Protein AF-A0A9D0GBF5-F1 (afdb_monomer)

pLDDT: mean 79.37, std 15.06, range [44.25, 96.69]

Solvent-accessible surface 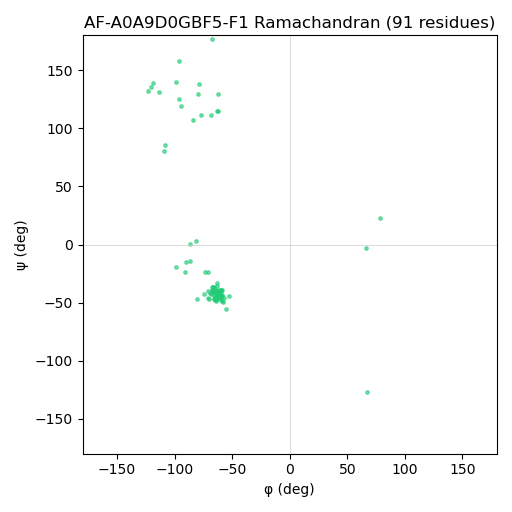area (backbone atoms only — not comparable to full-atom values): 5456 Å² total; per-residue (Å²): 136,83,81,85,57,61,66,59,51,53,52,49,52,51,51,52,52,51,51,51,49,57,48,48,51,59,48,48,55,52,49,50,49,51,49,31,31,69,72,59,76,34,73,64,62,14,48,52,54,48,46,61,73,43,42,67,56,52,53,52,53,51,52,50,49,52,51,50,22,63,74,74,72,50,81,74,72,89,82,34,88,59,75,44,75,62,81,99,43,82,46,71,98

Structure (mmCIF, N/CA/C/O backbone):
data_AF-A0A9D0GBF5-F1
#
_entry.id   AF-A0A9D0GBF5-F1
#
loop_
_atom_site.group_PDB
_atom_site.id
_atom_site.type_symbol
_atom_site.label_atom_id
_atom_site.label_alt_id
_atom_site.label_comp_id
_atom_site.label_asym_id
_atom_site.label_entity_id
_atom_site.label_seq_id
_atom_site.pdbx_PDB_ins_code
_atom_site.Cartn_x
_atom_site.Cartn_y
_atom_site.Cartn_z
_atom_site.occupancy
_atom_site.B_iso_or_equiv
_atom_site.auth_seq_id
_atom_site.auth_comp_id
_atom_site.auth_asym_id
_atom_site.auth_atom_id
_atom_site.pdbx_PDB_model_num
ATOM 1 N N . MET A 1 1 ? 22.212 16.843 -34.923 1.00 45.19 1 MET A N 1
ATOM 2 C CA . MET A 1 1 ? 22.866 17.202 -33.648 1.00 45.19 1 MET A CA 1
ATOM 3 C C . MET A 1 1 ? 22.069 16.532 -32.539 1.00 45.19 1 MET A C 1
ATOM 5 O O . MET A 1 1 ? 20.938 16.924 -32.295 1.00 45.19 1 MET A O 1
ATOM 9 N N . MET A 1 2 ? 22.569 15.403 -32.035 1.00 51.84 2 MET A N 1
ATOM 10 C CA . MET A 1 2 ? 21.847 14.505 -31.125 1.00 51.84 2 MET A CA 1
ATOM 11 C C . MET A 1 2 ? 21.909 15.072 -29.704 1.00 51.84 2 MET A C 1
ATOM 13 O O . MET A 1 2 ? 23.006 15.403 -29.267 1.00 51.84 2 MET A O 1
ATOM 17 N N . LEU A 1 3 ? 20.777 15.197 -29.001 1.00 55.88 3 LEU A N 1
ATOM 18 C CA . LEU A 1 3 ? 20.757 15.449 -27.555 1.00 55.88 3 LEU A CA 1
ATOM 19 C C . LEU A 1 3 ? 20.901 14.100 -26.826 1.00 55.88 3 LEU A C 1
ATOM 21 O O . LEU A 1 3 ? 19.938 13.338 -26.811 1.00 55.88 3 LEU A O 1
ATOM 25 N N . PRO A 1 4 ? 22.053 13.776 -26.208 1.00 59.19 4 PRO A N 1
ATOM 26 C CA . PRO A 1 4 ? 22.249 12.521 -25.480 1.00 59.19 4 PRO A CA 1
ATOM 27 C C . PRO A 1 4 ? 21.776 12.609 -24.014 1.00 59.19 4 PRO A C 1
ATOM 29 O O . PRO A 1 4 ? 21.913 11.650 -23.262 1.00 59.19 4 PRO A O 1
ATOM 32 N N . THR A 1 5 ? 21.250 13.759 -23.577 1.00 67.81 5 THR A N 1
ATOM 33 C CA . THR A 1 5 ? 21.001 14.087 -22.160 1.00 67.81 5 THR A CA 1
ATOM 34 C C . THR A 1 5 ? 19.559 13.874 -21.699 1.00 67.81 5 THR A C 1
ATOM 36 O O . THR A 1 5 ? 19.316 13.727 -20.502 1.00 67.81 5 THR A O 1
ATOM 39 N N . THR A 1 6 ? 18.596 13.810 -22.618 1.00 71.81 6 THR A N 1
ATOM 40 C CA . THR A 1 6 ? 17.165 13.669 -22.296 1.00 71.81 6 THR A CA 1
ATOM 41 C C . THR A 1 6 ? 16.845 12.340 -21.619 1.00 71.81 6 THR A C 1
ATOM 43 O O . THR A 1 6 ? 16.077 12.316 -20.665 1.00 71.81 6 THR A O 1
ATOM 46 N N . HIS A 1 7 ? 17.479 11.239 -22.031 1.00 78.69 7 HIS A N 1
ATOM 47 C CA . HIS A 1 7 ? 17.244 9.930 -21.410 1.00 78.69 7 HIS A CA 1
ATOM 48 C C . HIS A 1 7 ? 17.710 9.868 -19.947 1.00 78.69 7 HIS A C 1
ATOM 50 O O . HIS A 1 7 ? 17.044 9.247 -19.122 1.00 78.69 7 HIS A O 1
ATOM 56 N N . GLY A 1 8 ? 18.820 10.538 -19.613 1.00 84.50 8 GLY A N 1
ATOM 57 C CA . GLY A 1 8 ? 19.321 10.609 -18.237 1.00 84.50 8 GLY A CA 1
ATOM 58 C C . GLY A 1 8 ? 18.392 11.407 -17.323 1.00 84.50 8 GLY A C 1
ATOM 59 O O . GLY A 1 8 ? 18.131 10.989 -16.199 1.00 84.50 8 GLY A O 1
ATOM 60 N N . LEU A 1 9 ? 17.836 12.510 -17.829 1.00 87.38 9 LEU A N 1
ATOM 61 C CA . LEU A 1 9 ? 16.862 13.326 -17.101 1.00 87.38 9 LEU A CA 1
ATOM 62 C C . LEU A 1 9 ? 15.565 12.555 -16.832 1.00 87.38 9 LEU A C 1
ATOM 64 O O . LEU A 1 9 ? 15.141 12.489 -15.684 1.00 87.38 9 LEU A O 1
ATOM 68 N N . LEU A 1 10 ? 15.010 11.879 -17.845 1.00 90.69 10 LEU A N 1
ATOM 69 C CA . LEU A 1 10 ? 13.807 11.051 -17.684 1.00 90.69 10 LEU A CA 1
ATOM 70 C C . LEU A 1 10 ? 14.011 9.927 -16.658 1.00 90.69 10 LEU A C 1
ATOM 72 O O . LEU A 1 10 ? 13.119 9.632 -15.866 1.00 90.69 10 LEU A O 1
ATOM 76 N N . ALA A 1 11 ? 15.191 9.298 -16.649 1.00 91.62 11 ALA A N 1
ATOM 77 C CA . ALA A 1 11 ? 15.514 8.260 -15.675 1.00 91.62 11 ALA A CA 1
ATOM 78 C C . ALA A 1 11 ? 15.604 8.815 -14.244 1.00 91.62 11 ALA A C 1
ATOM 80 O O . ALA A 1 11 ? 15.132 8.171 -13.307 1.00 91.62 11 ALA A O 1
ATOM 81 N N . ILE A 1 12 ? 16.178 10.010 -14.070 1.00 93.94 12 ILE A N 1
ATOM 82 C CA . ILE A 1 12 ? 16.249 10.691 -12.770 1.00 93.94 12 ILE A CA 1
ATOM 83 C C . ILE A 1 12 ? 14.847 11.083 -12.296 1.00 93.94 12 ILE A C 1
ATOM 85 O O . ILE A 1 12 ? 14.507 10.816 -11.146 1.00 93.94 12 ILE A O 1
ATOM 89 N N . GLU A 1 13 ? 14.021 11.660 -13.167 1.00 92.69 13 GLU A N 1
ATOM 90 C CA . GLU A 1 13 ? 12.629 12.007 -12.858 1.00 92.69 13 GLU A CA 1
ATOM 91 C C . GLU A 1 13 ? 11.841 10.770 -12.422 1.00 92.69 13 GLU A C 1
ATOM 93 O O . GLU A 1 13 ? 11.244 10.769 -11.344 1.00 92.69 13 GLU A O 1
ATOM 98 N N . LEU A 1 14 ? 11.926 9.682 -13.194 1.00 93.44 14 LEU A N 1
ATOM 99 C CA . LEU A 1 14 ? 11.304 8.404 -12.856 1.00 93.44 14 LEU A CA 1
ATOM 100 C C . LEU A 1 14 ? 11.783 7.883 -11.494 1.00 93.44 14 LEU A C 1
ATOM 102 O O . LEU A 1 14 ? 10.966 7.462 -10.674 1.00 93.44 14 LEU A O 1
ATOM 106 N N . ALA A 1 15 ? 13.092 7.925 -11.231 1.00 95.31 15 ALA A N 1
ATOM 107 C CA . ALA A 1 15 ? 13.665 7.477 -9.965 1.00 95.31 15 ALA A CA 1
ATOM 108 C C . ALA A 1 15 ? 13.179 8.326 -8.780 1.00 95.31 15 ALA A C 1
ATOM 110 O O . ALA A 1 15 ? 12.850 7.773 -7.729 1.00 95.31 15 ALA A O 1
ATOM 111 N N . ILE A 1 16 ? 13.081 9.647 -8.950 1.00 96.69 16 ILE A N 1
ATOM 112 C CA . ILE A 1 16 ? 12.543 10.560 -7.935 1.00 96.69 16 ILE A CA 1
ATOM 113 C C . ILE A 1 16 ? 11.067 10.252 -7.680 1.00 96.69 16 ILE A C 1
ATOM 115 O O . ILE A 1 16 ? 10.667 10.127 -6.522 1.00 96.69 16 ILE A O 1
ATOM 119 N N . THR A 1 17 ? 10.259 10.079 -8.730 1.00 95.56 17 THR A N 1
ATOM 120 C CA . THR A 1 17 ? 8.840 9.731 -8.582 1.00 95.56 17 THR A CA 1
ATOM 121 C C . THR A 1 17 ? 8.666 8.392 -7.865 1.00 95.56 17 THR A C 1
ATOM 123 O O . THR A 1 17 ? 7.879 8.309 -6.925 1.00 95.56 17 THR A O 1
ATOM 126 N N . LEU A 1 18 ? 9.438 7.363 -8.233 1.00 92.56 18 LEU A N 1
ATOM 127 C CA . LEU A 1 18 ? 9.439 6.064 -7.550 1.00 92.56 18 LEU A CA 1
ATOM 128 C C . LEU A 1 18 ? 9.843 6.194 -6.078 1.00 92.56 18 LEU A C 1
ATOM 130 O O . LEU A 1 18 ? 9.188 5.619 -5.211 1.00 92.56 18 LEU A O 1
ATOM 134 N N . ALA A 1 19 ? 10.890 6.961 -5.774 1.00 94.69 19 ALA A N 1
ATOM 135 C CA . ALA A 1 19 ? 11.343 7.172 -4.403 1.00 94.69 19 ALA A CA 1
ATOM 136 C C . ALA A 1 19 ? 10.280 7.883 -3.550 1.00 94.69 19 ALA A C 1
ATOM 138 O O . ALA A 1 19 ? 10.009 7.456 -2.425 1.00 94.69 19 ALA A O 1
ATOM 139 N N . LEU A 1 20 ? 9.647 8.927 -4.095 1.00 95.31 20 LEU A N 1
ATOM 140 C CA . LEU A 1 20 ? 8.545 9.633 -3.442 1.00 95.31 20 LEU A CA 1
ATOM 141 C C . LEU A 1 20 ? 7.348 8.712 -3.219 1.00 95.31 20 LEU A C 1
ATOM 143 O O . LEU A 1 20 ? 6.778 8.723 -2.131 1.00 95.31 20 LEU A O 1
ATOM 147 N N . LEU A 1 21 ? 7.010 7.879 -4.204 1.00 90.94 21 LEU A N 1
ATOM 148 C CA . LEU A 1 21 ? 5.914 6.923 -4.095 1.00 90.94 21 LEU A CA 1
ATOM 149 C C . LEU A 1 21 ? 6.191 5.880 -3.004 1.00 90.94 21 LEU A C 1
ATOM 151 O O . LEU A 1 21 ? 5.342 5.657 -2.147 1.00 90.94 21 LEU A O 1
ATOM 155 N N . LEU A 1 22 ? 7.400 5.308 -2.964 1.00 89.44 22 LEU A N 1
ATOM 156 C CA . LEU A 1 22 ? 7.814 4.355 -1.925 1.00 89.44 22 LEU A CA 1
ATOM 157 C C . LEU A 1 22 ? 7.829 4.981 -0.527 1.00 89.44 22 LEU A C 1
ATOM 159 O O . LEU A 1 22 ? 7.541 4.314 0.471 1.00 89.44 22 LEU A O 1
ATOM 163 N N . TRP A 1 23 ? 8.211 6.252 -0.430 1.00 93.44 23 TRP A N 1
ATOM 164 C CA . TRP A 1 23 ? 8.175 6.974 0.833 1.00 93.44 23 TRP A CA 1
ATOM 165 C C . TRP A 1 23 ? 6.738 7.252 1.279 1.00 93.44 23 TRP A C 1
ATOM 167 O O . TRP A 1 23 ? 6.410 6.972 2.435 1.00 93.44 23 TRP A O 1
ATOM 177 N N . ALA A 1 24 ? 5.889 7.740 0.372 1.00 89.50 24 ALA A N 1
ATOM 178 C CA . ALA A 1 24 ? 4.482 8.026 0.626 1.00 89.50 24 ALA A CA 1
ATOM 179 C C . ALA A 1 24 ? 3.720 6.764 1.041 1.00 89.50 24 ALA A C 1
ATOM 181 O O . ALA A 1 24 ? 3.009 6.793 2.040 1.00 89.50 24 ALA A O 1
ATOM 182 N N . ASP A 1 25 ? 3.947 5.648 0.353 1.00 85.38 25 ASP A N 1
ATOM 183 C CA . ASP A 1 25 ? 3.395 4.333 0.677 1.00 85.3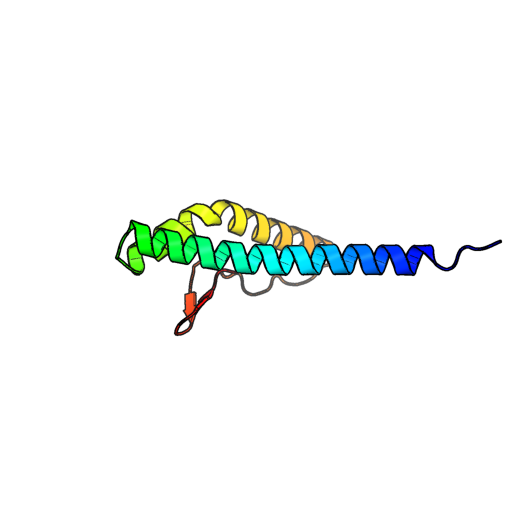8 25 ASP A CA 1
ATOM 184 C C . ASP A 1 25 ? 3.732 3.924 2.123 1.00 85.38 25 ASP A C 1
ATOM 186 O O . ASP A 1 25 ? 2.855 3.753 2.977 1.00 85.38 25 ASP A O 1
ATOM 190 N N . ARG A 1 26 ? 5.025 3.913 2.470 1.00 87.19 26 ARG A N 1
ATOM 191 C CA . ARG A 1 26 ? 5.490 3.584 3.831 1.00 87.19 26 ARG A CA 1
ATOM 192 C C . ARG A 1 26 ? 5.005 4.570 4.888 1.00 87.19 26 ARG A C 1
ATOM 194 O O . ARG A 1 26 ? 4.867 4.205 6.060 1.00 87.19 26 ARG A O 1
ATOM 201 N N . TRP A 1 27 ? 4.861 5.842 4.537 1.00 91.38 27 TRP A N 1
ATOM 202 C CA . TRP A 1 27 ? 4.356 6.869 5.441 1.00 91.38 27 TRP A CA 1
ATOM 203 C C . TRP A 1 27 ? 2.862 6.671 5.708 1.00 91.38 27 TRP A C 1
ATOM 205 O O . TRP A 1 27 ? 2.467 6.653 6.877 1.00 91.38 27 TRP A O 1
ATOM 215 N N . LEU A 1 28 ? 2.080 6.430 4.653 1.00 86.56 28 LEU A N 1
ATOM 216 C CA . LEU A 1 28 ? 0.637 6.228 4.692 1.00 86.56 28 LEU A CA 1
ATOM 217 C C . LEU A 1 28 ? 0.277 4.967 5.477 1.00 86.56 28 LEU A C 1
ATOM 219 O O . LEU A 1 28 ? -0.533 5.042 6.396 1.00 86.56 28 LEU A O 1
ATOM 223 N N . HIS A 1 29 ? 0.925 3.834 5.198 1.00 84.81 29 HIS A N 1
ATOM 224 C CA . HIS A 1 29 ? 0.660 2.585 5.917 1.00 84.81 29 HIS A CA 1
ATOM 225 C C . HIS A 1 29 ? 0.920 2.710 7.422 1.00 84.81 29 HIS A C 1
ATOM 227 O O . HIS A 1 29 ? 0.100 2.276 8.231 1.00 84.81 29 HIS A O 1
ATOM 233 N N . ARG A 1 30 ? 2.026 3.360 7.816 1.00 84.81 30 ARG A N 1
ATOM 234 C CA . ARG A 1 30 ? 2.346 3.581 9.236 1.00 84.81 30 ARG A CA 1
ATOM 235 C C . ARG A 1 30 ? 1.359 4.525 9.913 1.00 84.81 30 ARG A C 1
ATOM 237 O O . ARG A 1 30 ? 0.943 4.244 11.032 1.00 84.81 30 ARG A O 1
ATOM 244 N N . HIS A 1 31 ? 0.981 5.619 9.250 1.00 87.94 31 HIS A N 1
ATOM 245 C CA . HIS A 1 31 ? 0.025 6.570 9.817 1.00 87.94 31 HIS A CA 1
ATOM 246 C C . HIS A 1 31 ? -1.377 5.985 9.904 1.00 87.94 31 HIS A C 1
ATOM 248 O O . HIS A 1 31 ? -2.017 6.151 10.932 1.00 87.94 31 HIS A O 1
ATOM 254 N N . LEU A 1 32 ? -1.836 5.255 8.886 1.00 86.25 32 LEU A N 1
ATOM 255 C CA . LEU A 1 32 ?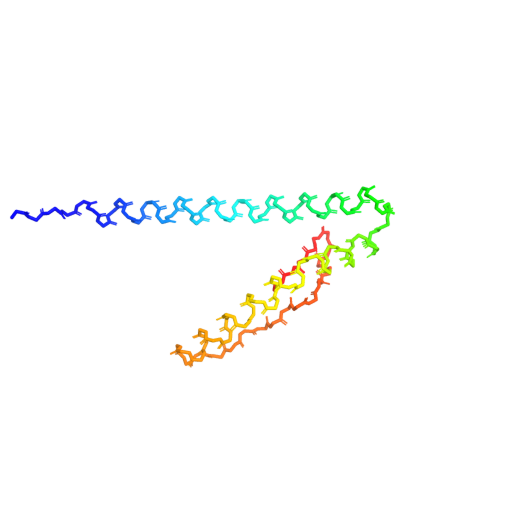 -3.134 4.589 8.926 1.00 86.25 32 LEU A CA 1
ATOM 256 C C . LEU A 1 32 ? -3.181 3.535 10.030 1.00 86.25 32 LEU A C 1
ATOM 258 O O . LEU A 1 32 ? -4.121 3.54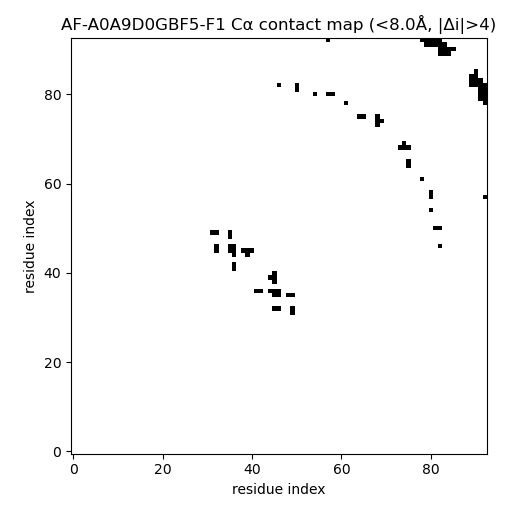0 10.812 1.00 86.25 32 LEU A O 1
ATOM 262 N N . GLN A 1 33 ? -2.163 2.681 10.165 1.00 85.31 33 GLN A N 1
ATOM 263 C CA . GLN A 1 33 ? -2.119 1.702 11.259 1.00 85.31 33 GLN A CA 1
ATOM 264 C C . GLN A 1 33 ? -2.087 2.377 12.635 1.00 85.31 33 GLN A C 1
ATOM 266 O O . GLN A 1 33 ? -2.815 1.961 13.532 1.00 85.31 33 GLN A O 1
ATOM 271 N N . GLY A 1 34 ? -1.287 3.437 12.795 1.00 86.06 34 GLY A N 1
ATOM 272 C CA . GLY A 1 34 ? -1.223 4.206 14.039 1.00 86.06 34 GLY A CA 1
ATOM 273 C C . GLY A 1 34 ? -2.536 4.918 14.369 1.00 86.06 34 GLY A C 1
ATOM 274 O O . GLY A 1 34 ? -2.964 4.902 15.519 1.00 86.06 34 GLY A O 1
ATOM 275 N N . LEU A 1 35 ? 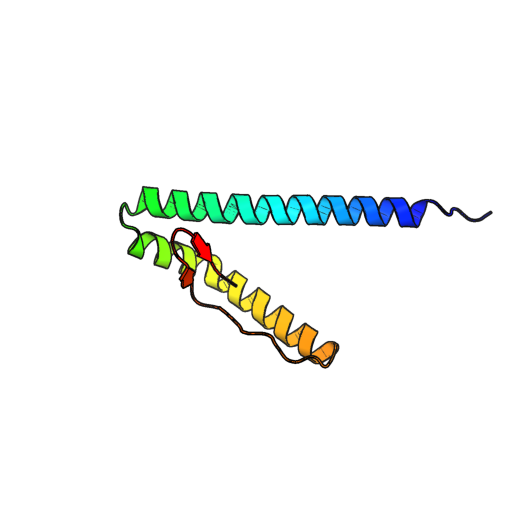-3.202 5.488 13.363 1.00 90.12 35 LEU A N 1
ATOM 276 C CA . LEU A 1 35 ? -4.502 6.136 13.504 1.00 90.12 35 LEU A CA 1
ATOM 277 C C . LEU A 1 35 ? -5.581 5.122 13.883 1.00 90.12 35 LEU A C 1
ATOM 279 O O . LEU A 1 35 ? -6.330 5.373 14.819 1.00 90.12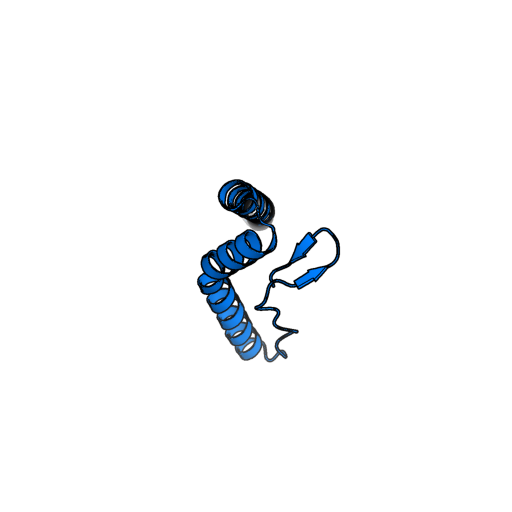 35 LEU A O 1
ATOM 283 N N . MET A 1 36 ? -5.639 3.972 13.206 1.00 88.25 36 MET A N 1
ATOM 284 C CA . MET A 1 36 ? -6.600 2.921 13.544 1.00 88.25 36 MET A CA 1
ATOM 285 C C . MET A 1 36 ? -6.354 2.407 14.963 1.00 88.25 36 MET A C 1
ATOM 287 O O . MET A 1 36 ? -7.295 2.328 15.741 1.00 88.25 36 MET A O 1
ATOM 291 N N . LEU A 1 37 ? -5.098 2.172 15.357 1.00 88.31 37 LEU A N 1
ATOM 292 C CA . LEU A 1 37 ? -4.768 1.784 16.732 1.00 88.31 37 LEU A CA 1
ATOM 293 C C . LEU A 1 37 ? -5.220 2.833 17.755 1.00 88.31 37 LEU A C 1
ATOM 295 O O . LEU A 1 37 ? -5.802 2.472 18.773 1.00 88.31 37 LEU A O 1
ATOM 299 N N . LEU A 1 38 ? -4.996 4.118 17.474 1.00 90.38 38 LEU A N 1
ATOM 300 C CA . LEU A 1 38 ? -5.410 5.209 18.356 1.00 90.38 38 LEU A CA 1
ATOM 301 C C . LEU A 1 38 ? -6.939 5.334 18.456 1.00 90.38 38 LEU A C 1
ATOM 303 O O . LEU A 1 38 ? -7.451 5.651 19.525 1.00 90.38 38 LEU A O 1
ATOM 307 N N . LEU A 1 39 ? -7.661 5.086 17.359 1.00 88.50 39 LEU A N 1
ATOM 308 C CA . LEU A 1 39 ? -9.121 5.177 17.305 1.00 88.50 39 LEU A CA 1
ATOM 309 C C . LEU A 1 39 ? -9.811 4.008 18.013 1.00 88.50 39 LEU A C 1
ATOM 311 O O . LEU A 1 39 ? -10.792 4.232 18.719 1.00 88.50 39 LEU A O 1
ATOM 315 N N . THR A 1 40 ? -9.331 2.775 17.830 1.00 89.94 40 THR A N 1
ATOM 316 C CA . THR A 1 40 ? -9.959 1.593 18.446 1.00 89.94 40 THR A CA 1
ATOM 317 C C . THR A 1 40 ? -9.399 1.225 19.814 1.00 89.94 40 THR A C 1
ATOM 319 O O . THR A 1 40 ? -10.093 0.552 20.569 1.00 89.94 40 THR A O 1
ATOM 322 N N . GLY A 1 41 ? -8.161 1.607 20.144 1.00 87.75 41 GLY A N 1
ATOM 323 C CA . GLY A 1 41 ? -7.483 1.198 21.384 1.00 87.75 41 GLY A CA 1
ATOM 324 C C . GLY A 1 41 ? -7.166 -0.303 21.478 1.00 87.75 41 GLY A C 1
ATOM 325 O O . GLY A 1 41 ? -6.535 -0.738 22.437 1.00 87.75 41 GLY A O 1
ATOM 326 N N . ASP A 1 42 ? -7.574 -1.079 20.475 1.00 86.88 42 ASP A N 1
ATOM 327 C CA . ASP A 1 42 ? -7.415 -2.521 20.364 1.00 86.88 42 ASP A CA 1
ATOM 328 C C . ASP A 1 42 ? -6.671 -2.853 19.064 1.00 86.88 42 ASP A C 1
ATOM 330 O O . ASP A 1 42 ? -6.985 -2.327 17.989 1.00 86.88 42 ASP A O 1
ATOM 334 N N . GLU A 1 43 ? -5.650 -3.706 19.159 1.00 82.31 43 GLU A N 1
ATOM 335 C CA . GLU A 1 43 ? -4.793 -4.008 18.014 1.00 82.31 43 GLU A CA 1
ATOM 336 C C . GLU A 1 43 ? -5.459 -4.912 16.961 1.00 82.31 43 GLU A C 1
ATOM 338 O O . GLU A 1 43 ? -5.011 -4.932 15.809 1.00 82.31 43 GLU A O 1
ATOM 343 N N . GLU A 1 44 ? -6.468 -5.700 17.333 1.00 84.00 44 GLU A N 1
ATOM 344 C CA . GLU A 1 44 ? -7.192 -6.590 16.424 1.00 84.00 44 GLU A CA 1
ATOM 345 C C . GLU A 1 44 ? -8.231 -5.800 15.626 1.00 84.00 44 GLU A C 1
ATOM 347 O O . GLU A 1 44 ? -8.265 -5.882 14.395 1.00 84.00 44 GLU A O 1
ATOM 352 N N . LEU A 1 45 ? -9.014 -4.953 16.295 1.00 83.69 45 LEU A N 1
ATOM 353 C CA . LEU A 1 45 ? -9.963 -4.068 15.617 1.00 83.69 45 LEU A CA 1
ATOM 354 C C . LEU A 1 45 ? -9.257 -3.074 14.685 1.00 83.69 45 LEU A C 1
ATOM 356 O O . LEU A 1 45 ? -9.705 -2.867 13.553 1.00 83.69 45 LEU A O 1
ATOM 360 N N . ALA A 1 46 ? -8.115 -2.526 15.109 1.00 86.06 46 ALA A N 1
ATOM 361 C CA . ALA A 1 46 ? -7.302 -1.649 14.270 1.00 86.06 46 ALA A CA 1
ATOM 362 C C . ALA A 1 46 ? -6.828 -2.347 12.987 1.00 86.06 46 ALA A C 1
ATOM 364 O O . ALA A 1 46 ? -6.819 -1.743 11.910 1.00 86.06 46 ALA A O 1
ATOM 365 N N . LEU A 1 47 ? -6.454 -3.628 13.093 1.00 84.06 47 LEU A N 1
ATOM 366 C CA . LEU A 1 47 ? -6.031 -4.444 11.960 1.00 84.06 47 LEU A CA 1
ATOM 367 C C . LEU A 1 47 ? -7.168 -4.654 10.960 1.00 84.06 47 LEU A C 1
ATOM 369 O O . LEU A 1 47 ? -6.958 -4.479 9.759 1.00 84.06 47 LEU A O 1
ATOM 373 N N . TRP A 1 48 ? -8.357 -5.014 11.445 1.00 85.06 48 TRP A N 1
ATOM 374 C CA . TRP A 1 48 ? -9.521 -5.241 10.590 1.00 85.06 48 TRP A CA 1
ATOM 375 C C . TRP A 1 48 ? -9.983 -3.963 9.893 1.00 85.06 48 TRP A C 1
ATOM 377 O O . TRP A 1 48 ? -10.220 -3.987 8.686 1.00 85.06 48 TRP A O 1
ATOM 387 N N . LEU A 1 49 ? -10.035 -2.836 10.609 1.00 86.00 49 LEU A N 1
ATOM 388 C CA . LEU A 1 49 ? -10.366 -1.535 10.019 1.00 86.00 49 LEU A CA 1
ATOM 389 C C . LEU A 1 49 ? -9.369 -1.140 8.930 1.00 86.00 49 LEU A C 1
ATOM 391 O O . LEU A 1 49 ? -9.761 -0.782 7.820 1.00 86.00 49 LEU A O 1
ATOM 395 N N . TYR A 1 50 ? -8.077 -1.264 9.223 1.00 85.56 50 TYR A N 1
ATOM 396 C CA . TYR A 1 50 ? -7.013 -1.016 8.258 1.00 85.56 50 TYR A CA 1
ATOM 397 C C . TYR A 1 50 ? -7.131 -1.916 7.017 1.00 85.56 50 TYR A C 1
ATOM 399 O O . TYR A 1 50 ? -7.020 -1.431 5.889 1.00 85.56 50 TYR A O 1
ATOM 407 N N . ALA A 1 51 ? -7.397 -3.211 7.211 1.00 85.06 51 ALA A N 1
ATOM 408 C CA . ALA A 1 51 ? -7.563 -4.164 6.121 1.00 85.06 51 ALA A CA 1
ATOM 409 C C . ALA A 1 51 ? -8.761 -3.808 5.237 1.00 85.06 51 ALA A C 1
ATOM 411 O O . ALA A 1 51 ? -8.605 -3.762 4.025 1.00 85.06 51 ALA A O 1
ATOM 412 N N . ILE A 1 52 ? -9.922 -3.501 5.822 1.00 87.88 52 ILE A N 1
ATOM 413 C CA . ILE A 1 52 ? -11.142 -3.148 5.079 1.00 87.88 52 ILE A CA 1
ATOM 414 C C . ILE A 1 52 ? -10.936 -1.878 4.250 1.00 87.88 52 ILE A C 1
ATOM 416 O O . ILE A 1 52 ? -11.322 -1.844 3.083 1.00 87.88 52 ILE A O 1
ATOM 420 N N . VAL A 1 53 ? -10.293 -0.855 4.822 1.00 86.75 53 VAL A N 1
ATOM 421 C CA . VAL A 1 53 ? -10.021 0.411 4.122 1.00 86.75 53 VAL A CA 1
ATOM 422 C C . VAL A 1 53 ? -9.106 0.198 2.914 1.00 86.75 53 VAL A C 1
ATOM 424 O O . VAL A 1 53 ? -9.334 0.791 1.861 1.00 86.75 53 VAL A O 1
ATOM 427 N N . LEU A 1 54 ? -8.086 -0.657 3.038 1.00 85.81 54 LEU A N 1
ATOM 428 C CA . LEU A 1 54 ? -7.129 -0.911 1.955 1.00 85.81 54 LEU A CA 1
ATOM 429 C C . LEU A 1 54 ? -7.527 -2.048 1.012 1.00 85.81 54 LEU A C 1
ATOM 431 O O . LEU A 1 54 ? -6.968 -2.146 -0.081 1.00 85.81 54 LEU A O 1
ATOM 435 N N . PHE A 1 55 ? -8.493 -2.883 1.390 1.00 86.38 55 PHE A N 1
ATOM 436 C CA . PHE A 1 55 ? -8.905 -4.059 0.627 1.00 86.38 55 PHE A CA 1
ATOM 437 C C . PHE A 1 55 ? -9.249 -3.755 -0.841 1.00 86.38 55 PHE A C 1
ATOM 439 O O . PHE A 1 55 ? -8.748 -4.474 -1.707 1.00 86.38 55 PHE A O 1
ATOM 446 N N . PRO A 1 56 ? -10.003 -2.685 -1.179 1.00 85.38 56 PRO A N 1
ATOM 447 C CA . PRO A 1 56 ? -10.277 -2.352 -2.577 1.00 85.38 56 PRO A CA 1
ATOM 448 C C . PRO A 1 56 ? -8.995 -2.108 -3.387 1.00 85.38 56 PRO A C 1
ATOM 450 O O . PRO A 1 56 ? -8.884 -2.551 -4.530 1.00 85.38 56 PRO A O 1
ATOM 453 N N . GLY A 1 57 ? -8.008 -1.442 -2.778 1.00 85.25 57 GLY A N 1
ATOM 454 C CA . GLY A 1 57 ? -6.705 -1.182 -3.387 1.00 85.25 57 GLY A CA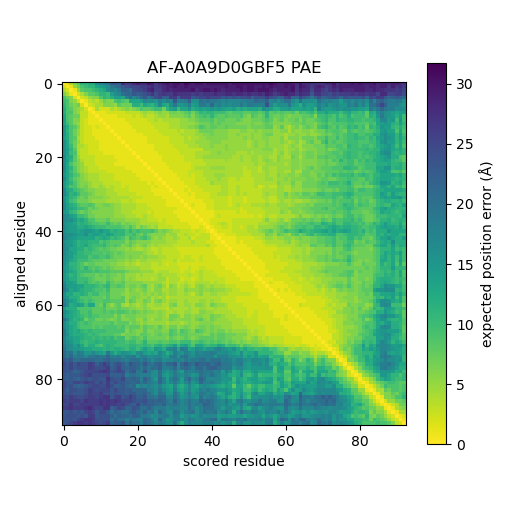 1
ATOM 455 C C . GLY A 1 57 ? -5.880 -2.455 -3.567 1.00 85.25 57 GLY A C 1
ATOM 456 O O . GLY A 1 57 ? -5.313 -2.662 -4.636 1.00 85.25 57 GLY A O 1
ATOM 457 N N . VAL A 1 58 ? -5.869 -3.342 -2.566 1.00 84.38 58 VAL A N 1
ATOM 458 C CA . VAL A 1 58 ? -5.179 -4.644 -2.631 1.00 84.38 58 VAL A CA 1
ATOM 459 C C . VAL A 1 58 ? -5.759 -5.521 -3.743 1.00 84.38 58 VAL A C 1
ATOM 461 O O . VAL A 1 58 ? -5.004 -6.094 -4.524 1.00 84.38 58 VAL A O 1
ATOM 464 N N . VAL A 1 59 ? -7.089 -5.580 -3.876 1.00 86.12 59 VAL A N 1
ATOM 465 C CA . VAL A 1 59 ? -7.744 -6.321 -4.967 1.00 86.12 59 VAL A CA 1
ATOM 466 C C . VAL A 1 59 ? -7.332 -5.761 -6.329 1.00 86.12 59 VAL A C 1
ATOM 468 O O . VAL A 1 59 ? -6.975 -6.525 -7.225 1.00 86.12 59 VAL A O 1
ATOM 471 N N . LEU A 1 60 ? -7.340 -4.436 -6.494 1.00 87.00 60 LEU A N 1
ATOM 472 C CA . LEU A 1 60 ? -6.958 -3.802 -7.756 1.00 87.00 60 LEU A CA 1
ATOM 473 C C . LEU A 1 60 ? -5.475 -4.024 -8.097 1.00 87.00 60 LEU A C 1
ATOM 475 O O . LEU A 1 60 ? -5.138 -4.282 -9.256 1.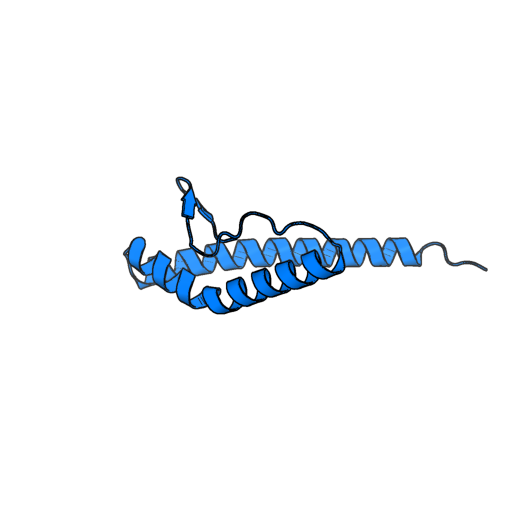00 87.00 60 LEU A O 1
ATOM 479 N N . HIS A 1 61 ? -4.598 -3.948 -7.095 1.00 83.94 61 HIS A N 1
ATOM 480 C CA . HIS A 1 61 ? -3.172 -4.236 -7.225 1.00 83.94 61 HIS A CA 1
ATOM 481 C C . HIS A 1 61 ? -2.942 -5.672 -7.708 1.00 83.94 61 HIS A C 1
ATOM 483 O O . HIS A 1 61 ? -2.245 -5.892 -8.700 1.00 83.94 61 HIS A O 1
ATOM 489 N N . GLU A 1 62 ? -3.603 -6.637 -7.074 1.00 83.81 62 GLU A N 1
ATOM 490 C CA . GLU A 1 62 ? -3.455 -8.048 -7.413 1.00 83.81 62 GLU A CA 1
ATOM 491 C C . GLU A 1 62 ? -4.023 -8.383 -8.799 1.00 83.81 62 GLU A C 1
ATOM 493 O O . GLU A 1 62 ? -3.404 -9.111 -9.574 1.00 83.81 62 GLU A O 1
ATOM 498 N N . LEU A 1 63 ? -5.165 -7.795 -9.172 1.00 87.94 63 LEU A N 1
ATOM 499 C CA . LEU A 1 63 ? -5.716 -7.929 -10.526 1.00 87.94 63 LEU A CA 1
ATOM 500 C C . LEU A 1 63 ? -4.769 -7.353 -11.583 1.00 87.94 63 LEU A C 1
ATOM 502 O O . LEU A 1 63 ? -4.600 -7.944 -12.652 1.00 87.94 63 LEU A O 1
ATOM 506 N N . SER A 1 64 ? -4.120 -6.227 -11.280 1.00 86.50 64 SER A N 1
ATOM 507 C CA . SER A 1 64 ? -3.127 -5.615 -12.167 1.00 86.50 64 SER A CA 1
ATOM 508 C C . SER A 1 64 ? -1.900 -6.515 -12.326 1.00 86.50 64 SER A C 1
ATOM 510 O O . SER A 1 64 ? -1.414 -6.703 -13.443 1.00 86.50 64 SER A O 1
ATOM 512 N N . HIS A 1 65 ? -1.442 -7.139 -11.237 1.00 85.50 65 HIS A N 1
ATOM 513 C CA . HIS A 1 65 ? -0.381 -8.143 -11.279 1.00 85.50 65 HIS A CA 1
ATOM 514 C C . HIS A 1 65 ? -0.778 -9.380 -12.081 1.00 85.50 65 HIS A C 1
ATOM 516 O O . HIS A 1 65 ? 0.007 -9.825 -12.917 1.00 85.50 65 HIS A O 1
ATOM 522 N N . ALA A 1 66 ? -1.989 -9.904 -11.896 1.00 86.25 66 ALA A N 1
ATOM 523 C CA . ALA A 1 66 ? -2.494 -11.039 -12.664 1.00 86.25 66 ALA A CA 1
ATOM 524 C C . ALA A 1 66 ? -2.566 -10.723 -14.167 1.00 86.25 66 ALA A C 1
ATOM 526 O O . ALA A 1 66 ? -2.172 -11.545 -15.000 1.00 86.25 66 ALA A O 1
ATOM 527 N N . LEU A 1 67 ? -3.011 -9.514 -14.517 1.00 89.94 67 LEU A N 1
ATOM 528 C CA . LEU A 1 67 ? -3.051 -9.043 -15.897 1.00 89.94 67 LEU A CA 1
ATOM 529 C C . LEU A 1 67 ? -1.639 -8.918 -16.484 1.00 89.94 67 LEU A C 1
ATOM 531 O O . LEU A 1 67 ? -1.383 -9.448 -17.564 1.00 89.94 67 LEU A O 1
ATOM 535 N N . MET A 1 68 ? -0.701 -8.301 -15.762 1.00 89.81 68 MET A N 1
ATOM 536 C CA . MET A 1 68 ? 0.688 -8.180 -16.219 1.00 89.81 68 MET A CA 1
ATOM 537 C C . MET A 1 68 ? 1.397 -9.528 -16.323 1.00 89.81 68 MET A C 1
ATOM 539 O O . MET A 1 68 ? 2.087 -9.778 -17.308 1.00 89.81 68 MET A O 1
ATOM 543 N N . ALA A 1 69 ? 1.182 -10.434 -15.371 1.00 88.56 69 ALA A N 1
ATOM 544 C CA . ALA A 1 69 ? 1.709 -11.793 -15.432 1.00 88.56 69 ALA A CA 1
ATOM 545 C C . ALA A 1 69 ? 1.190 -12.530 -16.675 1.00 88.56 69 ALA A C 1
ATOM 547 O O . ALA A 1 69 ? 1.956 -13.202 -17.366 1.00 88.56 69 ALA A O 1
ATOM 548 N N . ARG A 1 70 ? -0.088 -12.338 -17.026 1.00 87.94 70 ARG A N 1
ATOM 549 C CA . ARG A 1 70 ? -0.673 -12.906 -18.245 1.00 87.94 70 ARG A CA 1
ATOM 550 C C . ARG A 1 70 ? -0.103 -12.298 -19.527 1.00 87.94 70 ARG A C 1
ATOM 552 O O . ARG A 1 70 ? 0.080 -13.038 -20.489 1.00 87.94 70 ARG A O 1
ATOM 559 N N . LEU A 1 71 ? 0.192 -10.999 -19.540 1.00 90.94 71 LEU A N 1
ATOM 560 C CA . LEU A 1 71 ? 0.809 -10.319 -20.686 1.00 90.94 71 LEU A CA 1
ATOM 561 C C . LEU A 1 71 ? 2.279 -10.719 -20.887 1.00 90.94 71 LEU A C 1
ATOM 563 O O . LEU A 1 71 ? 2.707 -10.910 -22.021 1.00 90.94 71 LEU A O 1
ATOM 567 N N . VAL A 1 72 ? 3.042 -10.868 -19.801 1.00 91.94 72 VAL A N 1
ATOM 568 C CA . VAL A 1 72 ? 4.477 -11.214 -19.843 1.00 91.94 72 VAL A CA 1
ATOM 569 C C . VAL A 1 72 ? 4.702 -12.738 -19.894 1.00 91.94 72 VAL A C 1
ATOM 571 O O . VAL A 1 72 ? 5.794 -13.196 -20.216 1.00 91.94 72 VAL A O 1
ATOM 574 N N . GLY A 1 73 ? 3.674 -13.546 -19.616 1.00 87.25 73 GLY A N 1
ATOM 575 C CA . GLY A 1 73 ? 3.754 -15.012 -19.612 1.00 87.25 73 GLY A CA 1
ATOM 576 C C . GLY A 1 73 ? 4.404 -15.597 -18.353 1.00 87.25 73 GLY A C 1
ATOM 577 O O . GLY A 1 73 ? 4.915 -16.717 -18.383 1.00 87.25 73 GLY A O 1
ATOM 578 N N . THR A 1 74 ? 4.410 -14.857 -17.243 1.00 84.44 74 THR A N 1
ATOM 579 C CA . THR A 1 74 ? 5.003 -15.286 -15.969 1.00 84.44 74 THR A CA 1
ATOM 580 C C . THR A 1 74 ? 3.950 -15.875 -15.030 1.00 84.44 74 THR A C 1
ATOM 582 O O . THR A 1 74 ? 2.749 -15.640 -15.168 1.00 84.44 74 THR A O 1
ATOM 585 N N . ARG A 1 75 ? 4.384 -16.691 -14.059 1.00 72.31 75 ARG A N 1
ATOM 586 C CA . ARG A 1 75 ? 3.490 -17.184 -12.999 1.00 72.31 75 ARG A CA 1
ATOM 587 C C . ARG A 1 75 ? 3.300 -16.099 -11.945 1.00 72.31 75 ARG A C 1
ATOM 589 O O . ARG A 1 75 ? 4.265 -15.458 -11.539 1.00 72.31 75 ARG A O 1
ATOM 596 N N . ILE A 1 76 ? 2.063 -15.951 -11.484 1.00 68.56 76 ILE A N 1
ATOM 597 C CA . ILE A 1 76 ? 1.699 -15.048 -10.390 1.00 68.56 76 ILE A CA 1
ATOM 598 C C . ILE A 1 76 ? 2.424 -15.518 -9.115 1.00 68.56 76 ILE A C 1
ATOM 600 O O . ILE A 1 76 ? 2.421 -16.713 -8.801 1.00 68.56 76 ILE A O 1
ATOM 604 N N . GLY A 1 77 ? 3.106 -14.597 -8.426 1.00 60.62 77 GLY A N 1
ATOM 605 C CA . GLY A 1 77 ? 3.744 -14.851 -7.130 1.00 60.62 77 GLY A CA 1
ATOM 606 C C . GLY A 1 77 ? 2.717 -15.116 -6.021 1.00 60.62 77 GLY A C 1
ATOM 607 O O . GLY A 1 77 ? 1.514 -15.081 -6.256 1.00 60.62 77 GLY A O 1
ATOM 608 N N . ARG A 1 78 ? 3.172 -15.420 -4.796 1.00 55.91 78 ARG A N 1
ATOM 609 C CA . ARG A 1 78 ? 2.257 -15.635 -3.661 1.00 55.91 78 ARG A CA 1
ATOM 610 C C . ARG A 1 78 ? 1.495 -14.344 -3.354 1.00 55.91 78 ARG A C 1
ATOM 612 O O . ARG A 1 78 ? 2.092 -13.375 -2.915 1.00 55.91 78 ARG A O 1
ATOM 619 N N . ILE A 1 79 ? 0.189 -14.405 -3.560 1.00 56.59 79 ILE A N 1
ATOM 620 C CA . ILE A 1 79 ? -0.787 -13.352 -3.296 1.00 56.59 79 ILE A CA 1
ATOM 621 C C . ILE A 1 79 ? -1.067 -13.301 -1.786 1.00 56.59 79 ILE A C 1
ATOM 623 O O . ILE A 1 79 ? -1.671 -14.246 -1.259 1.00 56.59 79 ILE A O 1
ATOM 627 N N . HIS A 1 80 ? -0.666 -12.246 -1.064 1.00 54.47 80 HIS A N 1
ATOM 628 C CA . HIS A 1 80 ? -1.026 -12.075 0.351 1.00 54.47 80 HIS A CA 1
ATOM 629 C C . HIS A 1 80 ? -2.037 -10.939 0.555 1.00 54.47 80 HIS A C 1
ATOM 631 O O . HIS A 1 80 ? -1.735 -9.838 1.005 1.00 54.47 80 HIS A O 1
ATOM 637 N N . VAL A 1 81 ? -3.302 -11.275 0.294 1.00 54.66 81 VAL A N 1
ATOM 638 C CA . VAL A 1 81 ? -4.467 -10.381 0.451 1.00 54.66 81 VAL A CA 1
ATOM 639 C C . VAL A 1 81 ? -4.818 -10.098 1.918 1.00 54.66 81 VAL A C 1
ATOM 641 O O . VAL A 1 81 ? -5.437 -9.082 2.223 1.00 54.66 81 VAL A O 1
ATOM 644 N N . LEU A 1 82 ? -4.428 -10.979 2.844 1.00 54.06 82 LEU A N 1
ATOM 645 C CA . LEU A 1 82 ? -4.706 -10.808 4.270 1.00 54.06 82 LEU A CA 1
ATOM 646 C C . LEU A 1 82 ? -3.499 -10.236 5.013 1.00 54.06 82 LEU A C 1
ATOM 648 O O . LEU A 1 82 ? -2.377 -10.703 4.784 1.00 54.06 82 LEU A O 1
ATOM 652 N N . PRO A 1 83 ? -3.723 -9.309 5.964 1.00 54.41 83 PRO A N 1
ATOM 653 C CA . PRO A 1 83 ? -2.652 -8.804 6.800 1.00 54.41 83 PRO A CA 1
ATOM 654 C C . PRO A 1 83 ? -2.086 -9.955 7.624 1.00 54.41 83 PRO A C 1
ATOM 656 O O . PRO A 1 83 ? -2.765 -10.525 8.479 1.00 54.41 83 PRO A O 1
ATOM 659 N N . ARG A 1 84 ? -0.825 -10.311 7.376 1.00 51.12 84 ARG A N 1
ATOM 660 C CA . ARG A 1 84 ? -0.105 -11.244 8.243 1.00 51.12 84 ARG A CA 1
ATOM 661 C C . ARG A 1 84 ? 0.721 -10.441 9.235 1.00 51.12 84 ARG A C 1
ATOM 663 O O . ARG A 1 84 ? 1.547 -9.610 8.855 1.00 51.12 84 ARG A O 1
ATOM 670 N N . ARG A 1 85 ? 0.516 -10.711 10.526 1.00 54.72 85 ARG A N 1
ATOM 671 C CA . ARG A 1 85 ? 1.465 -10.304 11.567 1.00 54.72 85 ARG A CA 1
ATOM 672 C C . ARG A 1 85 ? 2.739 -11.124 11.386 1.00 54.72 85 ARG A C 1
ATOM 674 O O . ARG A 1 85 ? 2.735 -12.328 11.629 1.00 54.72 85 ARG A O 1
ATOM 681 N N . VAL A 1 86 ? 3.828 -10.476 10.983 1.00 50.72 86 VAL A N 1
ATOM 682 C CA . VAL A 1 86 ? 5.173 -11.063 11.042 1.00 50.72 86 VAL A CA 1
ATOM 683 C C . VAL A 1 86 ? 5.924 -10.334 12.158 1.00 50.72 86 VAL A C 1
ATOM 685 O O . VAL A 1 86 ? 6.580 -9.314 11.946 1.00 50.72 86 VAL A O 1
ATOM 688 N N . GLY A 1 87 ? 5.759 -10.811 13.395 1.00 60.09 87 GLY A N 1
ATOM 689 C CA . GLY A 1 87 ? 6.339 -10.179 14.588 1.00 60.09 87 GLY A CA 1
ATOM 690 C C . GLY A 1 87 ? 5.734 -8.799 14.893 1.00 60.09 87 GLY A C 1
ATOM 691 O O . GLY A 1 87 ? 4.520 -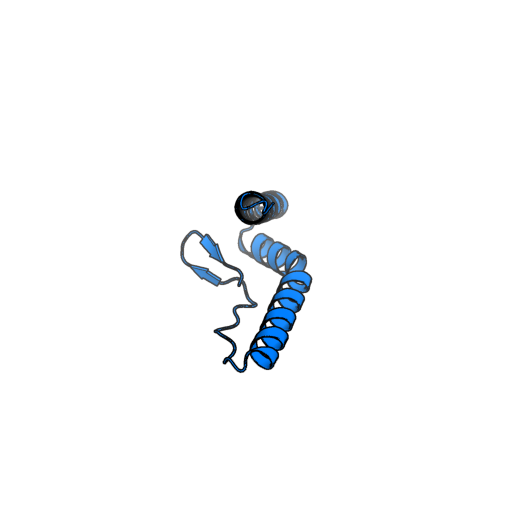8.664 14.994 1.00 60.09 87 GLY A O 1
ATOM 692 N N . LYS A 1 88 ? 6.578 -7.763 15.042 1.00 54.09 88 LYS A N 1
ATOM 693 C CA . LYS A 1 88 ? 6.176 -6.362 15.330 1.00 54.09 88 LYS A CA 1
ATOM 694 C C . LYS A 1 88 ? 5.727 -5.554 14.100 1.00 54.09 88 LYS A C 1
ATOM 696 O O . LYS A 1 88 ? 5.491 -4.354 14.220 1.00 54.09 88 LYS A O 1
ATOM 701 N N . ARG A 1 89 ? 5.666 -6.154 12.907 1.00 44.25 89 ARG A N 1
ATOM 702 C CA . ARG A 1 89 ? 5.266 -5.467 11.669 1.00 44.25 89 ARG A CA 1
ATOM 703 C C . ARG A 1 89 ? 4.038 -6.136 11.061 1.00 44.25 89 ARG A C 1
ATOM 705 O O . ARG A 1 89 ? 3.958 -7.360 10.978 1.00 44.25 89 ARG A O 1
ATOM 712 N N . ILE A 1 90 ? 3.095 -5.305 10.633 1.00 54.91 90 ILE A N 1
ATOM 713 C CA . ILE A 1 90 ? 1.907 -5.715 9.889 1.00 54.91 90 ILE A CA 1
ATOM 714 C C . ILE A 1 90 ? 2.238 -5.547 8.407 1.00 54.91 90 ILE A C 1
ATOM 716 O O . ILE A 1 90 ? 2.563 -4.438 7.976 1.00 54.91 90 ILE A O 1
ATOM 720 N N . GLN A 1 91 ? 2.190 -6.641 7.651 1.00 51.81 91 GLN A N 1
ATOM 721 C CA . GLN A 1 91 ? 2.474 -6.657 6.217 1.00 51.81 91 GLN A CA 1
ATOM 722 C C . GLN A 1 91 ? 1.191 -7.000 5.449 1.00 51.81 91 GLN A C 1
ATOM 724 O O . GLN A 1 91 ? 0.485 -7.942 5.814 1.00 51.81 91 GLN A O 1
ATOM 729 N N . LEU A 1 92 ? 0.889 -6.205 4.423 1.00 46.06 92 LEU A N 1
ATOM 730 C CA . LEU A 1 92 ? -0.115 -6.466 3.389 1.00 46.06 92 LEU A CA 1
ATOM 731 C C . LEU A 1 92 ? 0.627 -6.517 2.049 1.00 46.06 92 LEU A C 1
ATOM 733 O O . LEU A 1 92 ? 1.511 -5.680 1.852 1.00 46.06 92 LEU A O 1
ATOM 737 N N . GLY A 1 93 ? 0.262 -7.454 1.168 1.00 46.66 93 GLY A N 1
ATOM 738 C CA . GLY A 1 93 ? 0.931 -7.668 -0.124 1.00 46.66 93 GLY A CA 1
ATOM 739 C C . GLY A 1 93 ? 1.749 -8.946 -0.161 1.00 46.66 93 GLY A C 1
ATOM 740 O O . GLY A 1 93 ? 2.811 -8.983 0.503 1.00 46.66 93 GLY A O 1
#

Secondary structure (DSSP, 8-state):
----SHHHHHHHHHHHHHHHHHHHHHHHHHHHHHHHHHHHSSHHHHHHHHHHHHHHHHHHHHHHHHHHHHHHTPPP-----S-EEETTEEE--

Radius of gyration: 18.15 Å; Cα contacts (8 Å, |Δi|>4): 48; chains: 1; bounding box: 34×34×55 Å

Mean predicted aligned error: 9.51 Å

Nearest PDB structures (foldseek):
  7abg-assembly1_A5  TM=3.701E-01  e=9.306E+00  Homo sapiens

Foldseek 3Di:
DDDPCPVVVVVVVVVVVVVVVVVCVVVVLVVQLVVLCVVPVDNVRSQVVSLVVCLVVLVVVQVVQVVVCVVVVHDRDDRFSHFDDPDPDTDHD

Sequence (93 aa):
MMLPTTHGLLAIELAITLALLLWADRWLHRHLQGLMLLLTGDEELALWLYAIVLFPGVVLHELSHALMARLVGTRIGRIHVLPRRVGKRIQLG